Protein AF-A0A934NWE9-F1 (afdb_monomer_lite)

pLDDT: mean 77.95, std 13.4, range [44.69, 91.12]

Structure (mmCIF, N/CA/C/O backbone):
data_AF-A0A934NWE9-F1
#
_entry.id   AF-A0A934NWE9-F1
#
loop_
_atom_site.group_PDB
_atom_site.id
_atom_site.type_symbol
_atom_site.label_atom_id
_atom_site.label_alt_id
_atom_site.label_comp_id
_atom_site.label_asym_id
_atom_site.label_entity_id
_atom_site.label_seq_id
_atom_site.pdbx_PDB_ins_code
_atom_site.Cartn_x
_atom_site.Cartn_y
_atom_site.Cartn_z
_atom_site.occupancy
_atom_site.B_iso_or_equiv
_atom_site.auth_seq_id
_atom_site.auth_comp_id
_atom_site.auth_asym_id
_atom_site.auth_atom_id
_atom_site.pdbx_PDB_model_num
ATOM 1 N N . MET A 1 1 ? 12.611 -15.288 -0.974 1.00 44.69 1 MET A N 1
ATOM 2 C CA . MET A 1 1 ? 11.343 -14.536 -1.053 1.00 44.69 1 MET A CA 1
ATOM 3 C C . MET A 1 1 ? 10.256 -15.556 -0.808 1.00 44.69 1 MET A C 1
ATOM 5 O O . MET A 1 1 ? 10.276 -16.554 -1.510 1.00 44.69 1 MET A O 1
ATOM 9 N N . ALA A 1 2 ? 9.437 -15.400 0.233 1.00 51.66 2 ALA A N 1
ATOM 10 C CA . ALA A 1 2 ? 8.290 -16.288 0.415 1.00 51.66 2 ALA A CA 1
ATOM 11 C C . ALA A 1 2 ? 7.390 -16.165 -0.824 1.00 51.66 2 ALA A C 1
ATOM 13 O O . ALA A 1 2 ? 7.169 -15.047 -1.297 1.00 51.66 2 ALA A O 1
ATOM 14 N N . ASP A 1 3 ? 6.956 -17.293 -1.380 1.00 60.22 3 ASP A N 1
ATOM 15 C CA . ASP A 1 3 ? 6.068 -17.333 -2.537 1.00 60.22 3 ASP A CA 1
ATOM 16 C C . ASP A 1 3 ? 4.761 -16.610 -2.198 1.00 60.22 3 ASP A C 1
ATOM 18 O O . ASP A 1 3 ? 3.936 -17.102 -1.433 1.00 60.22 3 ASP A O 1
ATOM 22 N N . PHE A 1 4 ? 4.587 -15.402 -2.733 1.00 65.62 4 PHE A N 1
ATOM 23 C CA . PHE A 1 4 ? 3.341 -14.655 -2.606 1.00 65.62 4 PHE A CA 1
ATOM 24 C C . PHE A 1 4 ? 2.238 -15.401 -3.365 1.00 65.62 4 PHE A C 1
ATOM 26 O O . PHE A 1 4 ? 2.283 -15.494 -4.595 1.00 65.62 4 PHE A O 1
ATOM 33 N N . ASN A 1 5 ? 1.244 -15.922 -2.646 1.00 76.12 5 ASN A N 1
ATOM 34 C CA . ASN A 1 5 ? 0.093 -16.594 -3.232 1.00 76.12 5 ASN A CA 1
ATOM 35 C C . ASN A 1 5 ? -1.152 -15.703 -3.124 1.00 76.12 5 ASN A C 1
ATOM 37 O O . ASN A 1 5 ? -1.520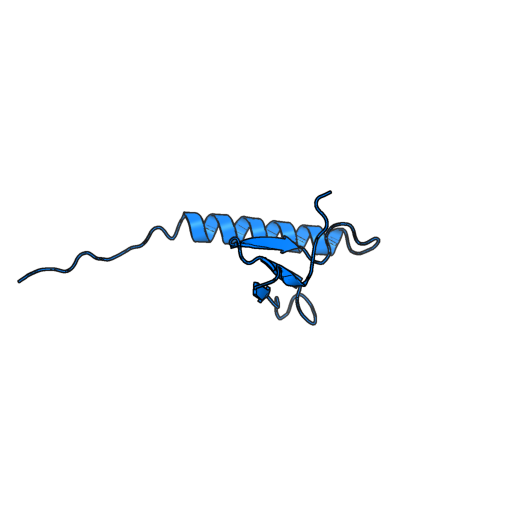 -15.245 -2.046 1.00 76.12 5 ASN A O 1
ATOM 41 N N . HIS A 1 6 ? -1.850 -15.495 -4.243 1.00 77.88 6 HIS A N 1
ATOM 42 C CA . HIS A 1 6 ? -3.094 -14.720 -4.258 1.00 77.88 6 HIS A CA 1
ATOM 43 C C . HIS A 1 6 ? -4.195 -15.335 -3.373 1.00 77.88 6 HIS A C 1
ATOM 45 O O . HIS A 1 6 ? -5.099 -14.619 -2.958 1.00 77.88 6 HIS A O 1
ATOM 51 N N . ALA A 1 7 ? -4.122 -16.632 -3.053 1.00 85.25 7 ALA A N 1
ATOM 52 C CA . ALA A 1 7 ? -5.050 -17.285 -2.128 1.00 85.25 7 ALA A CA 1
ATOM 53 C C . ALA A 1 7 ? -4.931 -16.789 -0.671 1.00 85.25 7 ALA A C 1
ATOM 55 O O . ALA A 1 7 ? -5.855 -17.001 0.122 1.00 85.25 7 ALA A O 1
ATOM 56 N N . ASP A 1 8 ? -3.822 -16.134 -0.319 1.00 86.56 8 ASP A N 1
ATOM 57 C CA . ASP A 1 8 ? -3.580 -15.578 1.017 1.00 86.56 8 ASP A CA 1
ATOM 58 C C . ASP A 1 8 ? -4.111 -14.149 1.168 1.00 86.56 8 ASP A C 1
ATOM 60 O O . ASP A 1 8 ? -4.102 -13.601 2.270 1.00 86.56 8 ASP A O 1
ATOM 64 N N . ILE A 1 9 ? -4.601 -13.554 0.077 1.00 88.44 9 ILE A N 1
ATOM 65 C CA . ILE A 1 9 ? -5.225 -12.233 0.082 1.00 88.44 9 ILE A CA 1
ATOM 66 C C . ILE A 1 9 ? -6.610 -12.351 0.714 1.00 88.44 9 ILE A C 1
ATOM 68 O O . ILE A 1 9 ? -7.427 -13.175 0.301 1.00 88.44 9 ILE A O 1
ATOM 72 N N . ASP A 1 10 ? -6.865 -11.506 1.703 1.00 90.31 10 ASP A N 1
ATOM 73 C CA . ASP A 1 10 ? -8.176 -11.331 2.315 1.00 90.31 10 ASP A CA 1
ATOM 74 C C . ASP A 1 10 ? -8.987 -10.288 1.533 1.00 90.31 10 ASP A C 1
ATOM 76 O O . ASP A 1 10 ? -10.054 -10.586 0.998 1.00 90.31 10 ASP A O 1
ATOM 80 N N . TYR A 1 11 ? -8.428 -9.084 1.354 1.00 88.94 11 TYR A N 1
ATOM 81 C CA . TYR A 1 11 ? -9.019 -8.040 0.514 1.00 88.94 11 TYR A CA 1
ATOM 82 C C . TYR A 1 11 ? -7.975 -7.078 -0.073 1.00 88.94 11 TYR A C 1
ATOM 84 O O . TYR A 1 11 ? -6.807 -7.049 0.323 1.00 88.94 11 TYR A O 1
ATOM 92 N N . GLY A 1 12 ? -8.397 -6.294 -1.067 1.00 89.06 12 GLY A N 1
ATOM 93 C CA . GLY A 1 12 ? -7.582 -5.272 -1.721 1.00 89.06 12 GLY A CA 1
ATOM 94 C C . GLY A 1 12 ? -8.015 -3.864 -1.331 1.00 89.06 12 GLY A C 1
ATOM 95 O O . GLY A 1 12 ? -9.208 -3.580 -1.267 1.00 89.06 12 GLY A O 1
ATOM 96 N N . ILE A 1 13 ? -7.047 -2.977 -1.110 1.00 88.56 13 ILE A N 1
ATOM 97 C CA . ILE A 1 13 ? -7.290 -1.549 -0.908 1.00 88.56 13 ILE A CA 1
ATOM 98 C C . ILE A 1 13 ? -7.007 -0.824 -2.217 1.00 88.56 13 ILE A C 1
ATOM 100 O O . ILE A 1 13 ? -5.877 -0.803 -2.728 1.00 88.56 13 ILE A O 1
ATOM 104 N N . GLU A 1 14 ? -8.057 -0.212 -2.746 1.00 89.31 14 GLU A N 1
ATOM 105 C CA . GLU A 1 14 ? -7.950 0.776 -3.806 1.00 89.31 14 GLU A CA 1
ATOM 106 C C . GLU A 1 14 ? -7.653 2.129 -3.176 1.00 89.31 14 GLU A C 1
ATOM 108 O O . GLU A 1 14 ? -8.349 2.577 -2.265 1.00 89.31 14 GLU A O 1
ATOM 113 N N . ILE A 1 15 ? -6.588 2.773 -3.646 1.00 80.00 15 ILE A N 1
ATOM 114 C CA . ILE A 1 15 ? -6.281 4.138 -3.236 1.00 80.00 15 ILE A CA 1
ATOM 115 C C . ILE A 1 15 ? -6.761 5.049 -4.355 1.00 80.00 15 ILE A C 1
ATOM 117 O O . ILE A 1 15 ? -6.005 5.398 -5.270 1.00 80.00 15 ILE A O 1
ATOM 121 N N . SER A 1 16 ? -8.050 5.376 -4.265 1.00 71.31 16 SER A N 1
ATOM 122 C CA . SER A 1 16 ? -8.742 6.297 -5.159 1.00 71.31 16 SER A CA 1
ATOM 123 C C . SER A 1 16 ? -7.953 7.595 -5.305 1.00 71.31 16 SER A C 1
ATOM 125 O O . SER A 1 16 ? -7.280 8.032 -4.374 1.00 71.31 16 SER A O 1
ATOM 127 N N . GLU A 1 17 ? -8.008 8.191 -6.496 1.00 65.88 17 GLU A N 1
ATOM 128 C CA . GLU A 1 17 ? -7.290 9.425 -6.868 1.00 65.88 17 GLU A CA 1
ATOM 129 C C . GLU A 1 17 ? -5.762 9.295 -6.975 1.00 65.88 17 GLU A C 1
ATOM 131 O O . GLU A 1 17 ? -5.107 10.181 -7.527 1.00 65.88 17 GLU A O 1
ATOM 136 N N . ILE A 1 18 ? -5.176 8.188 -6.505 1.00 63.56 18 ILE A N 1
ATOM 137 C CA . ILE A 1 18 ? -3.747 7.915 -6.667 1.00 63.56 18 ILE A CA 1
ATOM 138 C C . ILE A 1 18 ? -3.508 6.895 -7.786 1.00 63.56 18 ILE A C 1
ATOM 140 O O . ILE A 1 18 ? -2.586 7.099 -8.580 1.00 63.56 18 ILE A O 1
ATOM 144 N N . TYR A 1 19 ? -4.330 5.842 -7.890 1.00 68.56 19 TYR A N 1
ATOM 145 C CA . TYR A 1 19 ? -4.198 4.800 -8.917 1.00 68.56 19 TYR A CA 1
ATOM 146 C C . TYR A 1 19 ? -5.551 4.215 -9.344 1.00 68.56 19 TYR A C 1
ATOM 148 O O . TYR A 1 19 ? -6.456 4.088 -8.525 1.00 68.56 19 TYR A O 1
ATOM 156 N N . ASP A 1 20 ? -5.654 3.792 -10.608 1.00 72.81 20 ASP A N 1
ATOM 157 C CA . ASP A 1 20 ? -6.767 2.958 -11.072 1.00 72.81 20 ASP A CA 1
ATOM 158 C C . ASP A 1 20 ? -6.584 1.516 -10.565 1.00 72.81 20 ASP A C 1
ATOM 160 O O . ASP A 1 20 ? -5.692 0.780 -11.008 1.00 72.81 20 ASP A O 1
ATOM 164 N N . GLY A 1 21 ? -7.440 1.117 -9.623 1.00 80.50 21 GLY A N 1
ATOM 165 C CA . GLY A 1 21 ? -7.526 -0.233 -9.068 1.00 80.50 21 GLY A CA 1
ATOM 166 C C . GLY A 1 21 ? -6.694 -0.481 -7.805 1.00 80.50 21 GLY A C 1
ATOM 167 O O . GLY A 1 21 ? -6.122 0.421 -7.191 1.00 80.50 21 GLY A O 1
ATOM 168 N N . VAL A 1 22 ? -6.627 -1.754 -7.402 1.00 85.94 22 VAL A N 1
ATOM 169 C CA . VAL A 1 22 ? -5.996 -2.171 -6.138 1.00 85.94 22 VAL A CA 1
ATOM 170 C C . VAL A 1 22 ? -4.498 -1.870 -6.110 1.00 85.94 22 VAL A C 1
ATOM 172 O O . VAL A 1 22 ? -3.745 -2.340 -6.972 1.00 85.94 22 VAL A O 1
ATOM 175 N N . ALA A 1 23 ? -4.061 -1.154 -5.072 1.00 87.62 23 ALA A N 1
ATOM 176 C CA . ALA A 1 23 ? -2.668 -0.771 -4.847 1.00 87.62 23 ALA A CA 1
ATOM 177 C C . ALA A 1 23 ? -2.009 -1.528 -3.681 1.00 87.62 23 ALA A C 1
ATOM 179 O O . ALA A 1 23 ? -0.796 -1.756 -3.702 1.00 87.62 23 ALA A O 1
ATOM 180 N N . VAL A 1 24 ? -2.799 -1.947 -2.689 1.00 89.00 24 VAL A N 1
ATOM 181 C CA . VAL A 1 24 ? -2.327 -2.688 -1.511 1.00 89.00 24 VAL A CA 1
ATOM 182 C C . VAL A 1 24 ? -3.158 -3.951 -1.340 1.00 89.00 24 VAL A C 1
ATOM 184 O O . VAL A 1 24 ? -4.384 -3.901 -1.407 1.00 89.00 24 VAL A O 1
ATOM 187 N N . TRP A 1 25 ? -2.491 -5.074 -1.100 1.00 91.12 25 TRP A N 1
ATOM 188 C CA . TRP A 1 25 ? -3.133 -6.320 -0.701 1.00 91.12 25 TRP A CA 1
ATOM 189 C C . TRP A 1 25 ? -3.047 -6.478 0.806 1.00 91.12 25 TRP A C 1
ATOM 191 O O . TRP A 1 25 ? -1.968 -6.330 1.383 1.00 91.12 25 TRP A O 1
ATOM 201 N N . VAL A 1 26 ? -4.176 -6.792 1.428 1.00 90.12 26 VAL A N 1
ATOM 202 C CA . VAL A 1 26 ? -4.232 -7.212 2.823 1.00 90.12 26 VAL A CA 1
ATOM 203 C C . VAL A 1 26 ? -4.261 -8.727 2.832 1.00 90.12 26 VAL A C 1
ATOM 205 O O . VAL A 1 26 ? -5.128 -9.344 2.215 1.00 90.12 26 VAL A O 1
ATOM 208 N N . LEU A 1 27 ? -3.270 -9.324 3.478 1.00 90.50 27 LEU A N 1
ATOM 209 C CA . LEU A 1 27 ? -3.205 -10.760 3.679 1.00 90.50 27 LEU A CA 1
ATOM 210 C C . LEU A 1 27 ? -4.065 -11.165 4.881 1.00 90.50 27 LEU A C 1
ATOM 212 O O . LEU A 1 27 ? -4.349 -10.356 5.763 1.00 90.50 27 LEU A O 1
ATOM 216 N N . LYS A 1 28 ? -4.447 -12.441 4.937 1.00 87.50 28 LYS A N 1
ATOM 217 C CA . LYS A 1 28 ? -5.258 -13.020 6.026 1.00 87.50 28 LYS A CA 1
ATOM 218 C C . LYS A 1 28 ? -4.617 -12.927 7.412 1.00 87.50 28 LYS A C 1
ATOM 220 O O . LYS A 1 28 ? -5.320 -12.991 8.413 1.00 87.50 28 LYS A O 1
ATOM 225 N N . ASP A 1 29 ? -3.297 -12.788 7.479 1.00 87.06 29 ASP A N 1
ATOM 226 C CA . ASP A 1 29 ? -2.548 -12.562 8.720 1.00 87.06 29 ASP A CA 1
ATOM 227 C C . ASP A 1 29 ? -2.520 -11.077 9.145 1.00 87.06 29 ASP A C 1
ATOM 229 O O . ASP A 1 29 ? -1.891 -10.729 10.143 1.00 87.06 29 ASP A O 1
ATOM 233 N N . GLY A 1 30 ? -3.185 -10.194 8.392 1.00 84.69 30 GLY A N 1
ATOM 234 C CA . GLY A 1 30 ? -3.190 -8.746 8.599 1.00 84.69 30 GLY A CA 1
ATOM 235 C C . GLY A 1 30 ? -1.995 -8.019 7.974 1.00 84.69 30 GLY A C 1
ATOM 236 O O . GLY A 1 30 ? -1.898 -6.793 8.072 1.00 84.69 30 GLY A O 1
ATOM 237 N N . SER A 1 31 ? -1.083 -8.730 7.308 1.00 86.38 31 SER A N 1
ATOM 238 C CA . SER A 1 31 ? 0.058 -8.119 6.634 1.00 86.38 31 SER A CA 1
ATOM 239 C C . SER A 1 31 ? -0.385 -7.304 5.419 1.00 86.38 31 SER A C 1
ATOM 241 O O . SER A 1 31 ? -1.191 -7.738 4.599 1.00 86.38 31 SER A O 1
ATOM 243 N N . LEU A 1 32 ? 0.199 -6.114 5.268 1.00 88.25 32 LEU A N 1
ATOM 244 C CA . LEU A 1 32 ? -0.001 -5.251 4.101 1.00 88.25 32 LEU A CA 1
ATOM 245 C C . LEU A 1 32 ? 1.122 -5.463 3.084 1.00 88.25 32 LEU A C 1
ATOM 247 O O . LEU A 1 32 ? 2.295 -5.294 3.424 1.00 88.25 32 LEU A O 1
ATOM 251 N N . VAL A 1 33 ? 0.759 -5.776 1.840 1.00 88.88 33 VAL A N 1
ATOM 252 C CA . VAL A 1 33 ? 1.680 -6.004 0.721 1.00 88.88 33 VAL A CA 1
ATOM 253 C C . VAL A 1 33 ? 1.459 -4.959 -0.368 1.00 88.88 33 VAL A C 1
ATOM 255 O O . VAL A 1 33 ? 0.359 -4.794 -0.895 1.00 88.88 33 VAL A O 1
ATOM 258 N N . ASN A 1 34 ? 2.533 -4.272 -0.750 1.00 89.81 34 ASN A N 1
ATOM 259 C CA . ASN A 1 34 ? 2.534 -3.332 -1.864 1.00 89.81 34 ASN A CA 1
ATOM 260 C C . ASN A 1 34 ? 2.559 -4.083 -3.204 1.00 89.81 34 ASN A C 1
ATOM 262 O O . ASN A 1 34 ? 3.530 -4.768 -3.526 1.00 89.81 34 ASN A O 1
ATOM 266 N N . ARG A 1 35 ? 1.517 -3.912 -4.023 1.00 85.81 35 ARG A N 1
ATOM 267 C CA . ARG A 1 35 ? 1.388 -4.586 -5.326 1.00 85.81 35 ARG A CA 1
ATOM 268 C C . ARG A 1 35 ? 2.453 -4.162 -6.344 1.00 85.81 35 ARG A C 1
ATOM 270 O O . ARG A 1 35 ? 2.759 -4.918 -7.270 1.00 85.81 35 ARG A O 1
ATOM 277 N N . PHE A 1 36 ? 2.972 -2.944 -6.222 1.00 84.56 36 PHE A N 1
ATOM 278 C CA . PHE A 1 36 ? 3.912 -2.359 -7.178 1.00 84.56 36 PHE A CA 1
ATOM 279 C C . PHE A 1 36 ? 5.376 -2.542 -6.771 1.00 84.56 36 PHE A C 1
ATOM 281 O O . PHE A 1 36 ? 6.266 -2.224 -7.562 1.00 84.56 36 PHE A O 1
ATOM 288 N N . ALA A 1 37 ? 5.637 -3.067 -5.571 1.00 84.81 37 ALA A N 1
ATOM 289 C CA . ALA A 1 37 ? 6.989 -3.333 -5.107 1.00 84.81 37 ALA A CA 1
ATOM 290 C C . ALA A 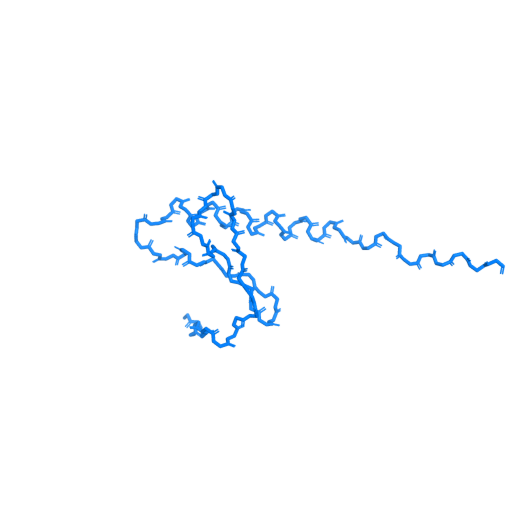1 37 ? 7.713 -4.297 -6.062 1.00 84.81 37 ALA A C 1
ATOM 292 O O . ALA A 1 37 ? 7.186 -5.340 -6.446 1.00 84.81 37 ALA A O 1
ATOM 293 N N . GLY A 1 38 ? 8.923 -3.919 -6.479 1.00 79.12 38 GLY A N 1
ATOM 294 C CA . GLY A 1 38 ? 9.754 -4.729 -7.372 1.00 79.12 38 GLY A CA 1
ATOM 295 C C . GLY A 1 38 ? 9.315 -4.771 -8.842 1.00 79.12 38 GLY A C 1
ATOM 296 O O . GLY A 1 38 ? 9.950 -5.478 -9.622 1.00 79.12 38 GLY A O 1
ATOM 297 N N . ARG A 1 39 ? 8.278 -4.026 -9.262 1.00 80.00 39 ARG A N 1
ATOM 298 C CA . ARG A 1 39 ? 7.939 -3.881 -10.690 1.00 80.00 39 ARG A CA 1
ATOM 299 C C . ARG A 1 39 ? 8.834 -2.823 -11.358 1.00 80.00 39 ARG A C 1
ATOM 301 O O . ARG A 1 39 ? 8.780 -1.663 -10.944 1.00 80.00 39 ARG A O 1
ATOM 308 N N . PRO A 1 40 ? 9.589 -3.171 -12.419 1.00 82.94 40 PRO A N 1
ATOM 309 C CA . PRO A 1 40 ? 10.391 -2.199 -13.165 1.00 82.94 40 PRO A CA 1
ATOM 310 C C . PRO A 1 40 ? 9.529 -1.062 -13.733 1.00 82.94 40 PRO A C 1
ATOM 312 O O . PRO A 1 40 ? 8.481 -1.324 -14.329 1.00 82.94 40 PRO A O 1
ATOM 315 N N . GLY A 1 41 ? 9.952 0.191 -13.553 1.00 84.38 41 GLY A N 1
ATOM 316 C CA . GLY A 1 41 ? 9.224 1.389 -13.998 1.00 84.38 41 GLY A CA 1
ATOM 317 C C . GLY A 1 41 ? 8.089 1.839 -13.065 1.00 84.38 41 GLY A C 1
ATOM 318 O O . GLY A 1 41 ? 7.322 2.749 -13.400 1.00 84.38 41 GLY A O 1
ATOM 319 N N . TRP A 1 42 ? 7.948 1.197 -11.902 1.00 83.94 42 TRP A N 1
ATOM 320 C CA . TRP A 1 42 ? 6.963 1.537 -10.873 1.00 83.94 42 TRP A CA 1
ATOM 321 C C . TRP A 1 42 ? 7.610 1.974 -9.556 1.00 83.94 42 TRP A C 1
ATOM 323 O O . TRP A 1 42 ? 6.905 2.134 -8.567 1.00 83.94 42 TRP A O 1
ATOM 333 N N . GLU A 1 43 ? 8.916 2.233 -9.527 1.00 88.81 43 GLU A N 1
ATOM 334 C CA . GLU A 1 43 ? 9.708 2.494 -8.318 1.00 88.81 43 GLU A CA 1
ATOM 335 C C . GLU A 1 43 ? 9.157 3.684 -7.523 1.00 88.81 43 GLU A C 1
ATOM 337 O O . GLU A 1 43 ? 8.896 3.579 -6.327 1.00 88.81 43 GLU A O 1
ATOM 342 N N . THR A 1 44 ? 8.881 4.804 -8.198 1.00 85.94 44 THR A N 1
ATOM 343 C CA . THR A 1 44 ? 8.283 5.990 -7.562 1.00 85.94 44 THR A CA 1
ATOM 344 C C . THR A 1 44 ? 6.891 5.700 -7.002 1.00 85.94 44 THR A C 1
ATOM 346 O O . THR A 1 44 ? 6.506 6.240 -5.966 1.00 85.94 44 THR A O 1
ATOM 349 N N . ARG A 1 45 ? 6.115 4.845 -7.675 1.00 83.12 45 ARG A N 1
ATOM 350 C CA . ARG A 1 45 ? 4.761 4.487 -7.238 1.00 83.12 45 ARG A CA 1
ATOM 351 C C . ARG A 1 45 ? 4.803 3.548 -6.043 1.00 83.12 45 ARG A C 1
ATOM 353 O O . ARG A 1 45 ? 4.091 3.789 -5.072 1.00 83.12 45 ARG A O 1
ATOM 360 N N . ALA A 1 46 ? 5.679 2.548 -6.097 1.00 86.19 46 ALA A N 1
ATOM 361 C CA . ALA A 1 46 ? 5.954 1.640 -5.000 1.00 86.19 46 ALA A CA 1
ATOM 362 C C . ALA A 1 46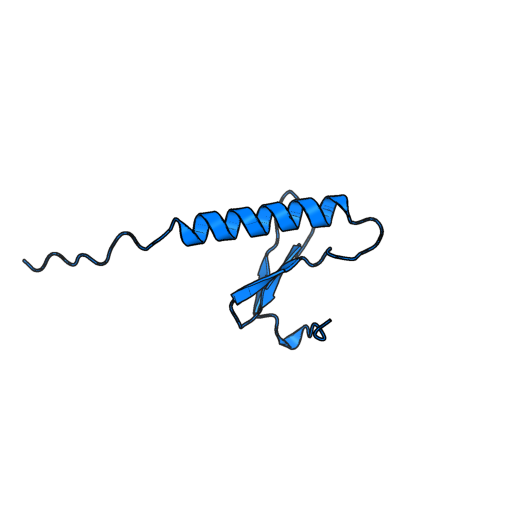 ? 6.352 2.430 -3.747 1.00 86.19 46 ALA A C 1
ATOM 364 O O . ALA A 1 46 ? 5.680 2.293 -2.733 1.00 86.19 46 ALA A O 1
ATOM 365 N N . ALA A 1 47 ? 7.295 3.372 -3.861 1.00 87.88 47 ALA A N 1
ATOM 366 C CA . ALA A 1 47 ? 7.717 4.214 -2.743 1.00 87.88 47 ALA A CA 1
ATOM 367 C C . ALA A 1 47 ? 6.560 5.016 -2.115 1.00 87.88 47 ALA A C 1
ATOM 369 O O . ALA A 1 47 ? 6.464 5.119 -0.894 1.00 87.88 47 ALA A O 1
ATOM 370 N N . ARG A 1 48 ? 5.641 5.565 -2.924 1.00 87.69 48 ARG A N 1
ATOM 371 C CA . ARG A 1 48 ? 4.456 6.275 -2.404 1.00 87.69 48 ARG A CA 1
ATOM 372 C C . ARG A 1 48 ? 3.516 5.347 -1.636 1.00 87.69 48 ARG A C 1
ATOM 374 O O . ARG A 1 48 ? 2.986 5.752 -0.604 1.00 87.69 48 ARG A O 1
ATOM 381 N N . ILE A 1 49 ? 3.312 4.129 -2.132 1.00 86.75 49 ILE A N 1
ATOM 382 C CA . ILE A 1 49 ? 2.500 3.118 -1.448 1.00 86.75 49 ILE A CA 1
ATOM 3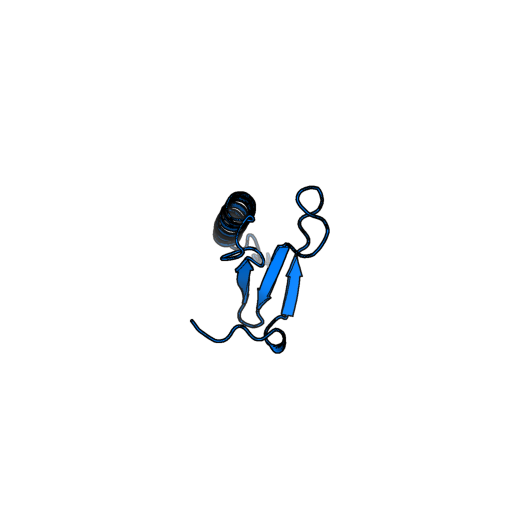83 C C . ILE A 1 49 ? 3.177 2.654 -0.157 1.00 86.75 49 ILE A C 1
ATOM 385 O O . ILE A 1 49 ? 2.499 2.538 0.857 1.00 86.75 49 ILE A O 1
ATOM 389 N N . ASP A 1 50 ? 4.497 2.476 -0.147 1.00 88.81 50 ASP A N 1
ATOM 390 C CA . ASP A 1 50 ? 5.238 2.098 1.063 1.00 88.81 50 ASP A CA 1
ATOM 391 C C . ASP A 1 50 ? 5.125 3.172 2.155 1.00 88.81 50 ASP A C 1
ATOM 393 O O . ASP A 1 50 ? 4.889 2.859 3.326 1.00 88.81 50 ASP A O 1
ATOM 397 N N . VAL A 1 51 ? 5.207 4.453 1.776 1.00 89.00 51 VAL A N 1
ATOM 398 C CA . VAL A 1 51 ? 4.957 5.579 2.693 1.00 89.00 51 VAL A CA 1
ATOM 399 C C . VAL A 1 51 ? 3.521 5.555 3.215 1.00 89.00 51 VAL A C 1
ATOM 401 O O . VAL A 1 51 ? 3.308 5.750 4.411 1.00 89.00 51 VAL A O 1
ATOM 404 N N . TRP A 1 52 ? 2.536 5.302 2.349 1.00 88.56 52 TRP A N 1
ATOM 405 C CA . TRP A 1 52 ? 1.137 5.188 2.764 1.00 88.56 52 TRP A CA 1
ATOM 406 C C . TRP A 1 52 ? 0.934 4.038 3.760 1.00 88.56 52 TRP A C 1
ATOM 408 O O . TRP A 1 52 ? 0.363 4.259 4.822 1.00 88.56 52 TRP A O 1
ATOM 418 N N . ILE A 1 53 ? 1.470 2.844 3.478 1.00 87.50 53 ILE A N 1
ATOM 419 C CA . ILE A 1 53 ? 1.406 1.678 4.376 1.00 87.50 53 ILE A 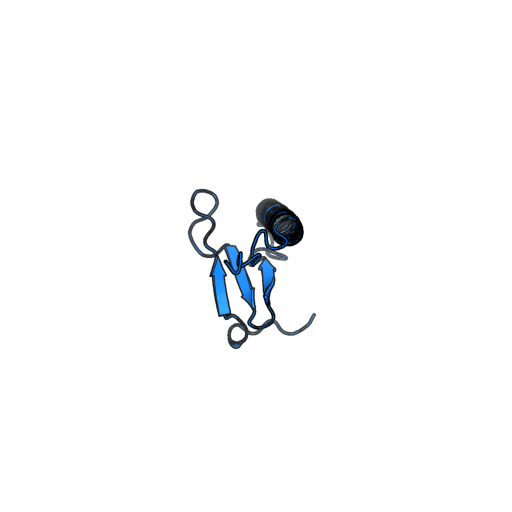CA 1
ATOM 420 C C . ILE A 1 53 ? 2.030 2.015 5.733 1.00 87.50 53 ILE A C 1
ATOM 422 O O . ILE A 1 53 ? 1.448 1.702 6.769 1.00 87.50 53 ILE A O 1
ATOM 426 N N . THR A 1 54 ? 3.193 2.672 5.734 1.00 89.00 54 THR A N 1
ATOM 427 C CA . THR A 1 54 ? 3.898 3.056 6.966 1.00 89.00 54 THR A CA 1
ATOM 428 C C . THR A 1 54 ? 3.044 3.996 7.814 1.00 89.00 54 THR A C 1
ATOM 430 O O . THR A 1 54 ? 2.792 3.702 8.979 1.00 89.00 54 THR A O 1
ATOM 433 N N . ARG A 1 55 ? 2.502 5.062 7.213 1.00 87.56 55 ARG A N 1
ATOM 434 C CA . ARG A 1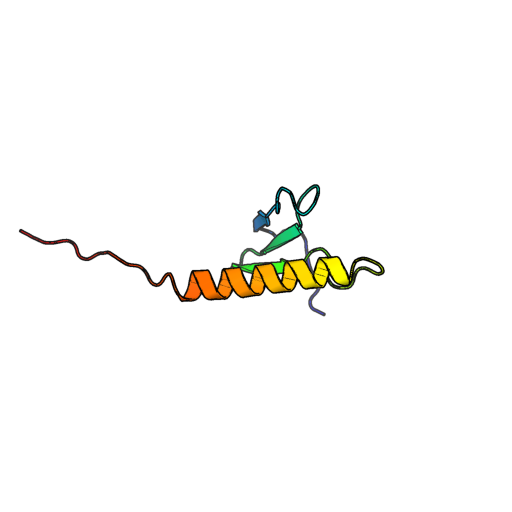 55 ? 1.623 6.015 7.910 1.00 87.56 55 ARG A CA 1
ATOM 435 C C . ARG A 1 55 ? 0.342 5.371 8.428 1.00 87.56 55 ARG A C 1
ATOM 437 O O . ARG A 1 55 ? -0.091 5.683 9.531 1.00 87.56 55 ARG A O 1
ATOM 444 N N . SER A 1 56 ? -0.261 4.469 7.658 1.00 83.56 56 SER A N 1
ATOM 445 C CA . SER A 1 56 ? -1.454 3.733 8.085 1.00 83.56 56 SER A CA 1
ATOM 446 C C . SER A 1 56 ? -1.165 2.845 9.297 1.00 83.56 56 SER A C 1
ATOM 448 O O . SER A 1 56 ? -1.984 2.777 10.209 1.00 83.56 56 SER A O 1
ATOM 450 N N . ARG A 1 57 ? 0.016 2.212 9.354 1.00 83.94 57 ARG A N 1
ATOM 451 C CA . ARG A 1 57 ? 0.453 1.436 10.527 1.00 83.94 57 ARG A CA 1
ATOM 452 C C . ARG A 1 57 ? 0.679 2.322 11.749 1.00 83.94 57 ARG A C 1
ATOM 454 O O . ARG A 1 57 ? 0.235 1.962 12.831 1.00 83.94 57 ARG A O 1
ATOM 461 N N . GLU A 1 58 ? 1.323 3.475 11.583 1.00 84.88 58 GLU A N 1
ATOM 462 C CA . GLU A 1 58 ? 1.528 4.446 12.670 1.00 84.88 58 GLU A CA 1
ATOM 463 C C . GLU A 1 58 ? 0.195 4.979 13.216 1.00 84.88 58 GLU A C 1
ATOM 465 O O . GLU A 1 58 ? -0.005 5.041 14.431 1.00 84.88 58 GLU A O 1
ATOM 470 N N . ALA A 1 59 ? -0.742 5.314 12.324 1.00 81.44 59 ALA A N 1
ATOM 471 C CA . ALA A 1 59 ? -2.080 5.759 12.699 1.00 81.44 59 ALA A CA 1
ATOM 472 C C . ALA A 1 59 ? -2.856 4.664 13.447 1.00 81.44 59 ALA A C 1
ATOM 474 O O . ALA A 1 59 ? -3.460 4.949 14.477 1.00 81.44 59 ALA A O 1
ATOM 475 N N . ALA A 1 60 ? -2.796 3.413 12.978 1.00 77.62 60 ALA A N 1
ATOM 476 C CA . ALA A 1 60 ? -3.430 2.277 13.644 1.00 77.62 60 ALA A CA 1
ATOM 477 C C . ALA A 1 60 ? -2.813 1.981 15.022 1.00 77.62 60 ALA A C 1
ATOM 479 O O . ALA A 1 60 ? -3.542 1.678 15.959 1.00 77.62 60 ALA A O 1
ATOM 480 N N . ALA A 1 61 ? -1.492 2.117 15.168 1.00 76.94 61 ALA A N 1
ATOM 481 C CA . ALA A 1 61 ? -0.810 1.952 16.452 1.00 76.94 61 ALA A CA 1
ATOM 482 C C . ALA A 1 61 ? -1.156 3.066 17.454 1.00 76.94 61 ALA A C 1
ATOM 484 O O . ALA A 1 61 ? -1.195 2.824 18.653 1.00 76.94 61 ALA A O 1
ATOM 485 N N . THR A 1 62 ? -1.424 4.280 16.967 1.00 70.38 62 THR A N 1
ATOM 486 C CA . THR A 1 62 ? -1.827 5.423 17.807 1.00 70.38 62 THR A CA 1
ATOM 487 C C . THR A 1 62 ? -3.318 5.385 18.161 1.00 70.38 62 THR A C 1
ATOM 489 O O . THR A 1 62 ? -3.740 5.993 19.142 1.00 70.38 62 THR A O 1
ATOM 492 N N . ALA A 1 63 ? -4.121 4.648 17.393 1.00 60.62 63 ALA A N 1
ATOM 493 C CA . ALA A 1 63 ? -5.540 4.418 17.638 1.00 60.62 63 ALA A CA 1
ATOM 494 C C . ALA A 1 63 ? -5.792 3.286 18.657 1.00 60.62 63 ALA A C 1
ATOM 496 O O . ALA A 1 63 ? -6.747 2.522 18.502 1.00 60.62 63 ALA A O 1
ATOM 497 N N . GLU A 1 64 ? -4.959 3.178 19.704 1.00 53.06 64 GLU A N 1
ATOM 498 C CA . GLU A 1 64 ? -5.316 2.419 20.912 1.00 53.06 64 GLU A CA 1
ATOM 499 C C . GLU A 1 64 ? -6.749 2.792 21.343 1.00 53.06 64 GLU A C 1
ATOM 501 O O . GLU A 1 64 ? -7.130 3.968 21.270 1.00 53.06 64 GLU A O 1
ATOM 506 N N . PRO A 1 65 ? -7.585 1.812 21.732 1.00 49.00 65 PRO A N 1
ATOM 507 C CA . PRO A 1 65 ? -9.023 1.998 21.781 1.00 49.00 65 PRO A CA 1
ATOM 508 C C . PRO A 1 65 ? -9.385 2.951 22.917 1.00 49.00 65 PRO A C 1
ATOM 510 O O . PRO A 1 65 ? -9.393 2.589 24.094 1.00 49.00 65 PRO A O 1
ATOM 513 N N . ALA A 1 66 ? -9.765 4.176 22.568 1.00 55.41 66 ALA A N 1
ATOM 514 C CA . ALA A 1 66 ? -10.628 4.943 23.440 1.00 55.41 66 ALA A CA 1
ATOM 515 C C . ALA A 1 66 ? -11.978 4.209 23.514 1.00 55.41 66 ALA A C 1
ATOM 517 O O . ALA A 1 66 ? -12.749 4.222 22.558 1.00 55.41 66 ALA A O 1
ATOM 518 N N . SER A 1 67 ? -12.242 3.627 24.687 1.00 50.81 67 SER A N 1
ATOM 519 C CA . SER A 1 67 ? -13.547 3.218 25.219 1.00 50.81 67 SER A CA 1
ATOM 520 C C . SER A 1 67 ? -13.920 1.735 25.136 1.00 50.81 67 SER A C 1
ATOM 522 O O . SER A 1 67 ? -14.584 1.291 24.208 1.00 50.81 67 SER A O 1
ATOM 524 N N . GLU A 1 68 ? -13.728 1.053 26.265 1.00 48.59 68 GLU A N 1
ATOM 525 C CA . GLU A 1 68 ? -14.875 0.422 26.929 1.00 48.59 68 GLU A CA 1
ATOM 526 C C . GLU A 1 68 ? -14.830 0.720 28.439 1.00 48.59 68 GLU A C 1
ATOM 528 O O . GLU A 1 68 ? -14.656 -0.149 29.286 1.00 48.59 68 GLU A O 1
ATOM 533 N N . ALA A 1 69 ? -14.948 2.004 28.795 1.00 52.22 69 ALA A N 1
ATOM 534 C CA . ALA A 1 69 ? -15.405 2.368 30.130 1.00 52.22 69 ALA A CA 1
ATOM 535 C C . ALA A 1 69 ? -16.936 2.334 30.092 1.00 52.22 69 ALA A C 1
ATOM 537 O O . ALA A 1 69 ? -17.568 3.320 29.725 1.00 52.22 69 ALA A O 1
ATOM 538 N N . VAL A 1 70 ? -17.535 1.188 30.419 1.00 61.81 70 VAL A N 1
ATOM 539 C CA . VAL A 1 70 ? -18.961 1.124 30.756 1.00 61.81 70 VAL A CA 1
ATOM 540 C C . VAL A 1 70 ? -19.118 1.822 32.114 1.00 61.81 70 VAL A C 1
ATOM 542 O O . VAL A 1 70 ? -18.589 1.307 33.102 1.00 61.81 70 VAL A O 1
ATOM 545 N N . PRO A 1 71 ? -19.795 2.980 32.232 1.00 51.91 71 PRO A N 1
ATOM 546 C CA . PRO A 1 71 ? -20.172 3.474 33.543 1.00 51.91 71 PRO A CA 1
ATOM 547 C C . PRO A 1 71 ? -21.317 2.590 34.042 1.00 51.91 71 PRO A C 1
ATOM 549 O O . PRO A 1 71 ? -22.457 2.721 33.599 1.00 51.91 71 PRO A O 1
ATOM 552 N N . SER A 1 72 ? -21.013 1.653 34.938 1.00 53.56 72 SER A N 1
ATOM 553 C CA . SER A 1 72 ? -22.054 1.005 35.733 1.00 53.56 72 SER A CA 1
ATOM 554 C C . SER A 1 72 ? -22.597 2.041 36.719 1.00 53.56 72 SER A C 1
ATOM 556 O O . SER A 1 72 ? -21.852 2.533 37.568 1.00 53.56 72 SER A O 1
ATOM 558 N N . ALA A 1 73 ? -23.865 2.404 36.523 1.00 60.12 73 ALA A N 1
ATOM 559 C CA . ALA A 1 73 ? -24.682 3.191 37.444 1.00 60.12 73 ALA A CA 1
ATOM 560 C C . ALA A 1 73 ? -25.076 2.384 38.690 1.00 60.12 73 ALA A C 1
ATOM 562 O O . ALA A 1 73 ? -25.109 1.133 38.596 1.00 60.12 73 ALA A O 1
#

Radius of gyration: 16.18 Å; chains: 1; bounding box: 36×27×51 Å

Organism: NCBI:txid2799499

Foldseek 3Di:
DPPDDPVQFPDFDDPPPLDDDGQWTQGPVRDIDGPQPPPPPCVVVSVVVVVVVVVVVVVVVVPPDDDDPDPDD

Sequence (73 aa):
MADFNHADIDYGIEISEIYDGVAVWVLKDGSLVNRFAGRPGWETRAARIDVWITRSREAAATAEPASEAVPSA

Secondary structure (DSSP, 8-state):
-----GGGEEEEEE-TTT-SSEEEEEETTS-EEETTTT-TT-HHHHHHHHHHHHHHHHHHHH-----------